Protein AF-J3J7D0-F1 (afdb_monomer_lite)

Secondary structure (DSSP, 8-state):
---TTGGGG-S--HHHHHHHHHHTTHHHHHHHHHHTTSS-SSSTTSHHHHHHHHHHHHHHHHHHHHHT---TT-------

Sequence (80 aa):
MMNDDDVVAARASGRETVEELRRSGALDALFERLDAGEVEMTGSQGLLPALLKEALERGLTAELTEHLGYEKGQTSGQAR

Structure (mmCIF, N/CA/C/O backbone):
data_AF-J3J7D0-F1
#
_entry.id   AF-J3J7D0-F1
#
loop_
_atom_site.group_PDB
_atom_site.id
_atom_site.type_symbol
_atom_site.label_atom_id
_atom_site.label_alt_id
_atom_site.label_comp_id
_atom_site.label_asym_id
_atom_site.label_entity_id
_atom_site.label_seq_id
_atom_site.pdbx_PDB_ins_code
_atom_site.Cartn_x
_atom_site.Cartn_y
_atom_site.Cartn_z
_atom_site.occupancy
_atom_site.B_iso_or_equiv
_atom_site.auth_seq_id
_atom_site.auth_comp_id
_atom_site.auth_asym_id
_atom_site.auth_atom_id
_atom_site.pdbx_PDB_model_num
ATOM 1 N N . MET A 1 1 ? -25.877 31.013 10.546 1.00 40.62 1 MET A N 1
ATOM 2 C CA . MET A 1 1 ? -26.149 29.632 10.113 1.00 40.62 1 MET A CA 1
ATOM 3 C C . MET A 1 1 ? -24.827 29.126 9.566 1.00 40.62 1 MET A C 1
ATOM 5 O O . MET A 1 1 ? -24.412 29.624 8.530 1.00 40.62 1 MET A O 1
ATOM 9 N N . MET A 1 2 ? -24.078 28.346 10.352 1.00 50.59 2 MET A N 1
ATOM 10 C CA . MET A 1 2 ? -22.866 27.690 9.846 1.00 50.59 2 MET A CA 1
ATOM 11 C C . MET A 1 2 ? -23.319 26.556 8.932 1.00 50.59 2 MET A C 1
ATOM 13 O O . MET A 1 2 ? -24.285 25.871 9.259 1.00 50.59 2 MET A O 1
ATOM 17 N N . ASN A 1 3 ? -22.683 26.426 7.774 1.00 49.50 3 ASN A N 1
ATOM 18 C CA . ASN A 1 3 ? -22.990 25.365 6.834 1.00 49.50 3 ASN A CA 1
ATOM 19 C C . ASN A 1 3 ? -22.388 24.071 7.395 1.00 49.50 3 ASN A C 1
ATOM 21 O O . ASN A 1 3 ? -21.171 23.971 7.537 1.00 49.50 3 ASN A O 1
ATOM 25 N N . ASP A 1 4 ? -23.226 23.086 7.716 1.00 52.53 4 ASP A N 1
ATOM 26 C CA . ASP A 1 4 ? -22.771 21.758 8.152 1.00 52.53 4 ASP A CA 1
ATOM 27 C C . ASP A 1 4 ? -21.963 21.021 7.053 1.00 52.53 4 ASP A C 1
ATOM 29 O O . ASP A 1 4 ? -21.285 20.036 7.335 1.00 52.53 4 ASP A O 1
ATOM 33 N N . ASP A 1 5 ? -21.948 21.550 5.821 1.00 52.59 5 ASP A N 1
ATOM 34 C CA . ASP A 1 5 ? -21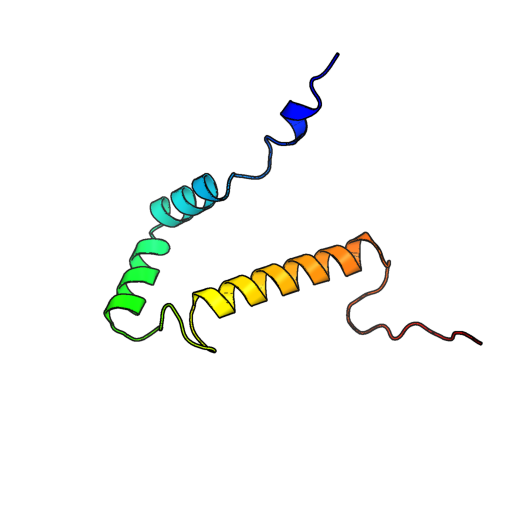.089 21.104 4.714 1.00 52.59 5 ASP A CA 1
ATOM 35 C C . ASP A 1 5 ? -19.600 21.472 4.888 1.00 52.59 5 ASP A C 1
ATOM 37 O O . ASP A 1 5 ? -18.741 20.804 4.311 1.00 52.59 5 ASP A O 1
ATOM 41 N N . ASP A 1 6 ? -19.253 22.478 5.705 1.00 46.28 6 ASP A N 1
ATOM 42 C CA . ASP A 1 6 ? -17.847 22.872 5.926 1.00 46.28 6 ASP A CA 1
ATOM 43 C C . ASP A 1 6 ? -17.121 21.938 6.914 1.00 46.28 6 ASP A C 1
ATOM 45 O O . ASP A 1 6 ? -15.891 21.871 6.941 1.00 46.28 6 ASP A O 1
ATOM 49 N N . VAL A 1 7 ? -17.860 21.158 7.711 1.00 50.41 7 VAL A N 1
ATOM 50 C CA . VAL A 1 7 ? -17.273 20.202 8.671 1.00 50.41 7 VAL A CA 1
ATOM 51 C C . VAL A 1 7 ? -16.795 18.920 7.969 1.00 50.41 7 VAL A C 1
ATOM 53 O O . VAL A 1 7 ? -15.946 18.194 8.490 1.00 50.41 7 VAL A O 1
ATOM 56 N N . VAL A 1 8 ? -17.243 18.675 6.733 1.00 48.31 8 VAL A N 1
ATOM 57 C CA . VAL A 1 8 ? -16.773 17.563 5.885 1.00 48.31 8 VAL A CA 1
ATOM 58 C C . VAL A 1 8 ? -15.533 17.963 5.058 1.00 48.31 8 VAL A C 1
ATOM 60 O O . VAL A 1 8 ? -15.086 17.216 4.194 1.00 48.31 8 VAL A O 1
ATOM 63 N N . ALA A 1 9 ? -14.917 19.116 5.343 1.00 47.25 9 ALA A N 1
ATOM 64 C CA . ALA A 1 9 ? -13.717 19.608 4.659 1.00 47.25 9 ALA A CA 1
ATOM 65 C C . ALA A 1 9 ? -12.389 19.361 5.414 1.00 47.25 9 ALA A C 1
ATOM 67 O O . ALA A 1 9 ? -11.372 19.952 5.063 1.00 47.25 9 ALA A O 1
ATOM 68 N N . ALA A 1 10 ? -12.350 18.485 6.429 1.00 43.06 10 ALA A N 1
ATOM 69 C CA . ALA A 1 10 ? -11.122 18.208 7.199 1.00 43.06 10 ALA A CA 1
ATOM 70 C C . ALA A 1 10 ? -10.798 16.711 7.380 1.00 43.06 10 ALA A C 1
ATOM 72 O O . ALA A 1 10 ? -10.217 16.293 8.381 1.00 43.06 10 ALA A O 1
ATOM 73 N N . ARG A 1 11 ? -11.138 15.884 6.391 1.00 53.81 11 ARG A N 1
ATOM 74 C CA . ARG A 1 11 ? -10.369 14.669 6.092 1.00 53.81 11 ARG A CA 1
ATOM 75 C C . ARG A 1 11 ? -9.720 14.933 4.745 1.00 53.81 11 ARG A C 1
ATOM 77 O O . ARG A 1 11 ? -10.456 15.213 3.803 1.00 53.81 11 ARG A O 1
ATOM 84 N N . ALA A 1 12 ? -8.387 14.892 4.667 1.00 60.41 12 ALA A N 1
ATOM 85 C CA . ALA A 1 12 ? -7.691 14.993 3.388 1.00 60.41 12 ALA A CA 1
ATOM 86 C C . ALA A 1 12 ? -8.403 14.070 2.396 1.00 60.41 12 ALA A C 1
ATOM 88 O O . ALA A 1 12 ? -8.620 12.887 2.684 1.00 60.41 12 ALA A O 1
ATOM 89 N N . SER A 1 13 ? -8.884 14.631 1.286 1.00 83.06 13 SER A N 1
ATOM 90 C CA . SER A 1 13 ? -9.562 13.827 0.271 1.00 83.06 13 SER A CA 1
ATOM 91 C C . SER A 1 13 ? -8.615 12.700 -0.134 1.00 83.06 13 SER A C 1
ATOM 93 O O . SER A 1 13 ? -7.409 12.923 -0.204 1.00 83.06 13 SER A O 1
ATOM 95 N N . GLY A 1 14 ? -9.115 11.502 -0.451 1.00 83.94 14 GLY A N 1
ATOM 96 C CA . GLY A 1 14 ? -8.237 10.403 -0.880 1.00 83.94 14 GLY A CA 1
ATOM 97 C C . GLY A 1 14 ? -7.280 10.814 -2.012 1.00 83.94 14 GLY A C 1
ATOM 98 O O . GLY A 1 14 ? -6.145 10.350 -2.068 1.00 83.94 14 GLY A O 1
ATOM 99 N N . ARG A 1 15 ? -7.696 11.771 -2.856 1.00 88.00 15 ARG A N 1
ATOM 100 C CA . ARG A 1 15 ? -6.845 12.405 -3.872 1.00 88.00 15 ARG A CA 1
ATOM 101 C C . ARG A 1 15 ? -5.668 13.189 -3.277 1.00 88.00 15 ARG A C 1
ATOM 103 O O . ARG A 1 15 ? -4.563 13.076 -3.785 1.00 88.00 15 ARG A O 1
ATOM 110 N N . GLU A 1 16 ? -5.889 13.971 -2.230 1.00 92.50 16 GLU A N 1
ATOM 111 C CA . GLU A 1 16 ? -4.843 14.743 -1.550 1.00 92.50 16 GLU A CA 1
ATOM 112 C C . GLU A 1 16 ? -3.815 13.826 -0.880 1.00 92.50 16 GLU A C 1
ATOM 114 O O . GLU A 1 16 ? -2.616 14.028 -1.054 1.00 92.50 16 GLU A O 1
ATOM 119 N N . THR A 1 17 ? -4.265 12.754 -0.219 1.00 91.56 17 THR A N 1
ATOM 120 C CA . THR A 1 17 ? -3.360 11.739 0.345 1.00 91.56 17 THR A CA 1
ATOM 121 C C . THR A 1 17 ? -2.510 11.072 -0.738 1.00 91.56 17 THR A C 1
ATOM 123 O O . THR A 1 17 ? -1.314 10.862 -0.546 1.00 91.56 17 THR A O 1
ATOM 126 N N . VAL A 1 18 ? -3.089 10.768 -1.905 1.00 92.44 18 VAL A N 1
ATOM 127 C CA . VAL A 1 18 ? -2.323 10.238 -3.047 1.00 92.44 18 VAL A CA 1
ATOM 128 C C . VAL A 1 18 ? -1.279 11.249 -3.530 1.00 92.44 18 VAL A C 1
ATOM 130 O O . VAL A 1 18 ? -0.138 10.862 -3.772 1.00 92.44 18 VAL A O 1
ATOM 133 N N . GLU A 1 19 ? -1.616 12.537 -3.616 1.00 95.38 19 GLU A N 1
ATOM 134 C CA . GLU A 1 19 ? -0.648 13.582 -3.981 1.00 95.38 19 GLU A CA 1
ATOM 135 C C . GLU A 1 19 ? 0.464 13.752 -2.934 1.00 95.38 19 GLU A C 1
ATOM 137 O O . GLU A 1 19 ? 1.621 13.985 -3.283 1.00 95.38 19 GLU A O 1
ATOM 142 N N . GLU A 1 20 ? 0.170 13.606 -1.643 1.00 95.62 20 GLU A N 1
ATOM 143 C CA . GLU A 1 20 ? 1.189 13.579 -0.586 1.00 95.62 20 GLU A CA 1
ATOM 144 C C . GLU A 1 20 ? 2.140 12.390 -0.721 1.00 95.62 20 GLU A C 1
ATOM 146 O O . GLU A 1 20 ? 3.358 12.576 -0.675 1.00 95.62 20 GLU A O 1
ATOM 151 N N . LEU A 1 21 ? 1.606 11.189 -0.957 1.00 96.06 21 LEU A N 1
ATOM 152 C CA . LEU A 1 21 ? 2.406 9.984 -1.198 1.00 96.06 21 LEU A CA 1
ATOM 153 C C . LEU A 1 21 ? 3.232 10.081 -2.486 1.00 96.06 21 LEU A C 1
ATOM 155 O O . LEU A 1 21 ? 4.341 9.551 -2.559 1.00 96.06 21 LEU A O 1
ATOM 159 N N . ARG A 1 22 ? 2.710 10.773 -3.504 1.00 96.44 22 ARG A N 1
ATOM 160 C CA . ARG A 1 22 ? 3.452 11.079 -4.728 1.00 96.44 22 ARG A CA 1
ATOM 161 C C . ARG A 1 22 ? 4.605 12.033 -4.437 1.00 96.44 22 ARG A C 1
ATOM 163 O O . ARG A 1 22 ? 5.735 11.766 -4.824 1.00 96.44 22 ARG A O 1
ATOM 170 N N . ARG A 1 23 ? 4.337 13.137 -3.733 1.00 97.25 23 ARG A N 1
ATOM 171 C CA . ARG A 1 23 ? 5.354 14.144 -3.381 1.00 97.25 23 ARG A CA 1
ATOM 172 C C . ARG A 1 23 ? 6.448 13.590 -2.473 1.00 97.25 23 ARG A C 1
ATOM 174 O O . ARG A 1 23 ? 7.574 14.067 -2.551 1.00 97.25 23 ARG A O 1
ATOM 181 N N . SER A 1 24 ? 6.135 12.609 -1.629 1.00 97.75 24 SER A N 1
ATOM 182 C CA . SER A 1 24 ? 7.132 11.945 -0.784 1.00 97.75 24 SER A CA 1
ATOM 183 C C . SER A 1 24 ? 8.002 10.929 -1.535 1.00 97.75 24 SER A C 1
ATOM 185 O O . SER A 1 24 ? 8.973 10.441 -0.961 1.00 97.75 24 SER A O 1
ATOM 187 N N . GLY A 1 25 ? 7.671 10.596 -2.789 1.00 97.31 25 GLY A N 1
ATOM 188 C CA . GLY A 1 25 ? 8.339 9.551 -3.573 1.00 97.31 25 GLY A CA 1
ATOM 189 C C . GLY A 1 25 ? 7.935 8.124 -3.183 1.00 97.31 25 GLY A C 1
ATOM 190 O O . GLY A 1 25 ? 8.433 7.160 -3.760 1.00 97.31 25 GLY A O 1
ATOM 191 N N . ALA A 1 26 ? 7.014 7.956 -2.228 1.00 97.06 26 ALA A N 1
ATOM 192 C CA . ALA A 1 26 ? 6.570 6.635 -1.787 1.00 97.06 26 ALA A CA 1
ATOM 193 C C . ALA A 1 26 ? 5.848 5.862 -2.902 1.00 97.06 26 ALA A C 1
ATOM 195 O O . ALA A 1 26 ? 5.989 4.643 -2.991 1.00 97.06 26 ALA A O 1
ATOM 196 N N . LEU A 1 27 ? 5.092 6.561 -3.759 1.00 96.38 27 LEU A N 1
ATOM 197 C CA . LEU A 1 27 ? 4.446 5.928 -4.913 1.00 96.38 27 LEU A CA 1
ATOM 198 C C . LEU A 1 27 ? 5.451 5.487 -5.976 1.00 96.38 27 LEU A C 1
ATOM 200 O O . LEU A 1 27 ? 5.260 4.425 -6.555 1.00 96.38 27 LEU A O 1
ATOM 204 N N . ASP A 1 28 ? 6.523 6.246 -6.199 1.00 97.31 28 ASP A N 1
ATOM 205 C CA . ASP A 1 28 ? 7.543 5.877 -7.186 1.00 97.31 28 ASP A CA 1
ATOM 206 C C . ASP A 1 28 ? 8.234 4.570 -6.769 1.00 97.31 28 ASP A C 1
ATOM 208 O O . ASP A 1 28 ? 8.250 3.605 -7.531 1.00 97.31 28 ASP A O 1
ATOM 212 N N . ALA A 1 29 ? 8.670 4.475 -5.508 1.00 96.50 29 ALA A N 1
ATOM 213 C CA . ALA A 1 29 ? 9.247 3.245 -4.957 1.00 96.50 29 ALA A CA 1
ATOM 214 C C . ALA A 1 29 ? 8.257 2.062 -4.954 1.00 96.50 29 ALA A C 1
ATOM 216 O O . ALA A 1 29 ? 8.649 0.903 -5.097 1.00 96.50 29 ALA A O 1
ATOM 217 N N . LEU A 1 30 ? 6.960 2.327 -4.771 1.00 96.38 30 LEU A N 1
ATOM 218 C CA . LEU A 1 30 ? 5.927 1.299 -4.873 1.00 96.38 30 LEU A CA 1
ATOM 219 C C . LEU A 1 30 ? 5.787 0.779 -6.311 1.00 96.38 30 LEU A C 1
ATOM 221 O O . LEU A 1 30 ? 5.686 -0.434 -6.504 1.00 96.38 30 LEU A O 1
ATOM 225 N N . PHE A 1 31 ? 5.780 1.672 -7.303 1.00 96.38 31 PHE A N 1
ATOM 226 C CA . PHE A 1 31 ? 5.662 1.297 -8.711 1.00 96.38 31 PHE A CA 1
ATOM 227 C C . PHE A 1 31 ? 6.895 0.551 -9.220 1.00 96.38 31 PHE A C 1
ATOM 229 O O . PHE A 1 31 ? 6.724 -0.447 -9.911 1.00 96.38 31 PHE A O 1
ATOM 236 N N . GLU A 1 32 ? 8.106 0.915 -8.793 1.00 98.19 32 GLU A N 1
ATOM 237 C CA . GLU A 1 32 ? 9.317 0.152 -9.135 1.00 98.19 32 GLU A CA 1
ATOM 238 C C . GLU A 1 32 ? 9.222 -1.322 -8.704 1.00 98.19 32 GLU A C 1
ATOM 240 O O . GLU A 1 32 ? 9.593 -2.222 -9.456 1.00 98.19 32 GLU A O 1
ATOM 245 N N . ARG A 1 33 ? 8.658 -1.595 -7.521 1.00 97.44 33 ARG A N 1
ATOM 246 C CA . ARG A 1 33 ? 8.459 -2.967 -7.017 1.00 97.44 33 ARG A CA 1
ATOM 247 C C . ARG A 1 33 ? 7.375 -3.730 -7.778 1.00 97.44 33 ARG A C 1
ATOM 249 O O . ARG A 1 33 ? 7.481 -4.946 -7.940 1.00 97.44 33 ARG A O 1
ATOM 256 N N . LEU A 1 34 ? 6.330 -3.028 -8.223 1.00 96.44 34 LEU A N 1
ATOM 257 C CA . LEU A 1 34 ? 5.289 -3.591 -9.087 1.00 96.44 34 LEU A CA 1
ATOM 258 C C . LEU A 1 34 ? 5.868 -3.955 -10.461 1.00 96.44 34 LEU A C 1
ATOM 260 O O . LEU A 1 34 ? 5.641 -5.064 -10.941 1.00 96.44 34 LEU A O 1
ATOM 264 N N . ASP A 1 35 ? 6.662 -3.063 -11.055 1.00 97.00 35 ASP A N 1
ATOM 265 C CA . ASP A 1 35 ? 7.307 -3.276 -12.355 1.00 97.00 35 ASP A CA 1
ATOM 266 C C . ASP A 1 35 ? 8.359 -4.397 -12.298 1.00 97.00 35 ASP A C 1
ATOM 268 O O . ASP A 1 35 ? 8.496 -5.174 -13.244 1.00 97.00 35 ASP A O 1
ATOM 272 N N . ALA A 1 36 ? 9.063 -4.533 -11.168 1.00 97.69 36 ALA A N 1
ATOM 273 C CA . ALA A 1 36 ? 9.987 -5.638 -10.904 1.00 97.69 36 ALA A CA 1
ATOM 274 C C . ALA A 1 36 ? 9.281 -6.985 -10.640 1.00 97.69 36 ALA A C 1
ATOM 276 O O . ALA A 1 36 ? 9.942 -8.024 -10.580 1.00 97.69 36 ALA A O 1
ATOM 277 N N . GLY A 1 37 ? 7.953 -6.988 -10.472 1.00 96.06 37 GLY A N 1
ATOM 278 C CA . GLY A 1 37 ? 7.175 -8.186 -10.152 1.00 96.06 37 GLY A CA 1
ATOM 279 C C . GLY A 1 37 ? 7.373 -8.699 -8.723 1.00 96.06 37 GLY A C 1
ATOM 280 O O . GLY A 1 37 ? 6.999 -9.829 -8.418 1.00 96.06 37 GLY A O 1
ATOM 281 N N . GLU A 1 38 ? 7.951 -7.891 -7.832 1.00 96.69 38 GLU A N 1
ATOM 282 C CA . GLU A 1 38 ? 8.119 -8.234 -6.413 1.00 96.69 38 GLU A CA 1
ATOM 283 C C . GLU A 1 38 ? 6.792 -8.183 -5.650 1.00 96.69 38 GLU A C 1
ATOM 285 O O . GLU A 1 38 ? 6.638 -8.797 -4.592 1.00 96.69 38 GLU A O 1
ATOM 290 N N . VAL A 1 39 ? 5.842 -7.409 -6.173 1.00 95.44 39 VAL A N 1
ATOM 291 C CA . VAL A 1 39 ? 4.495 -7.251 -5.635 1.00 95.44 39 VAL A CA 1
ATOM 292 C C . VAL A 1 39 ? 3.503 -7.393 -6.779 1.00 95.44 39 VAL A C 1
ATOM 294 O O . VAL A 1 39 ? 3.664 -6.782 -7.831 1.00 95.44 39 VAL A O 1
ATOM 297 N N . GLU A 1 40 ? 2.435 -8.154 -6.563 1.00 96.81 40 GLU A N 1
ATOM 298 C CA . GLU A 1 40 ? 1.309 -8.192 -7.491 1.00 96.81 40 GLU A CA 1
ATOM 299 C C . GLU A 1 40 ? 0.290 -7.106 -7.130 1.00 96.81 40 GLU A C 1
ATOM 301 O O . GLU A 1 40 ? -0.066 -6.921 -5.966 1.00 96.81 40 GLU A O 1
ATOM 306 N N . MET A 1 41 ? -0.232 -6.392 -8.130 1.00 95.94 41 MET A N 1
ATOM 307 C CA . MET A 1 41 ? -1.290 -5.393 -7.911 1.00 95.94 41 MET A CA 1
ATOM 308 C C . MET A 1 41 ? -2.599 -6.042 -7.429 1.00 95.94 41 MET A C 1
ATOM 310 O O . MET A 1 41 ? -3.339 -5.480 -6.620 1.00 95.94 41 MET A O 1
ATOM 314 N N . THR A 1 42 ? -2.888 -7.234 -7.949 1.00 94.69 42 THR A N 1
ATOM 315 C CA . THR A 1 42 ? -4.138 -7.979 -7.741 1.00 94.69 42 THR A CA 1
ATOM 316 C C . THR A 1 42 ? -3.831 -9.410 -7.289 1.00 94.69 42 THR A C 1
ATOM 318 O O . THR A 1 42 ? -2.687 -9.715 -6.984 1.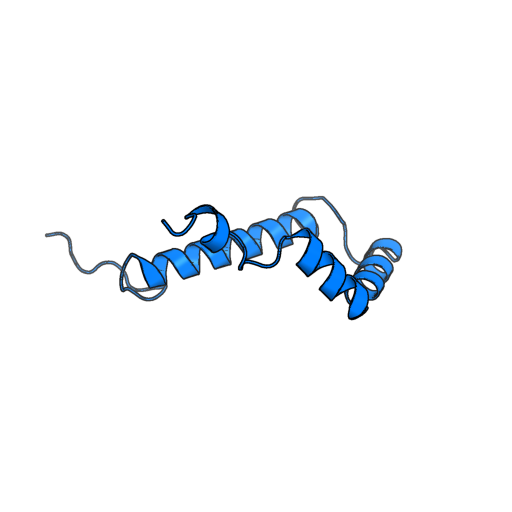00 94.69 42 THR A O 1
ATOM 321 N N . GLY A 1 43 ? -4.839 -10.281 -7.206 1.00 95.25 43 GLY A N 1
ATOM 322 C CA . GLY A 1 43 ? -4.694 -11.614 -6.613 1.00 95.25 43 GLY A CA 1
ATOM 323 C C . GLY A 1 43 ? -4.965 -11.599 -5.108 1.00 95.25 43 GLY A C 1
ATOM 324 O O . GLY A 1 43 ? -4.995 -10.546 -4.479 1.00 95.2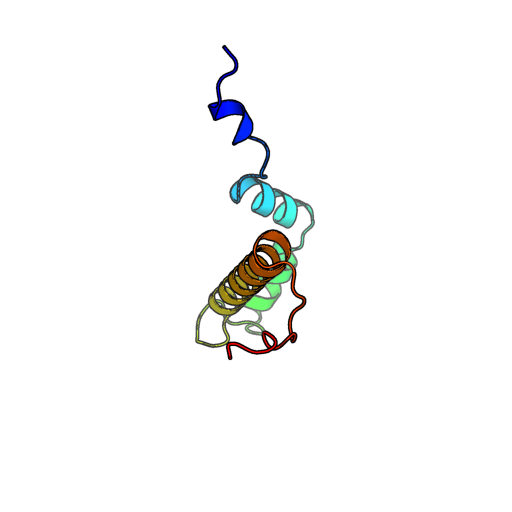5 43 GLY A O 1
ATOM 325 N N . SER A 1 44 ? -5.211 -12.765 -4.508 1.00 92.94 44 SER A N 1
ATOM 326 C CA . SER A 1 44 ? -5.636 -12.863 -3.098 1.00 92.94 44 SER A CA 1
ATOM 327 C C . SER A 1 44 ? -4.600 -12.337 -2.099 1.00 92.94 44 SER A C 1
ATOM 329 O O . SER A 1 44 ? -4.970 -11.959 -0.991 1.00 92.94 44 SER A O 1
ATOM 331 N N . GLN A 1 45 ? -3.327 -12.305 -2.497 1.00 92.06 45 GLN A N 1
ATOM 332 C CA . GLN A 1 45 ? -2.206 -11.737 -1.740 1.00 92.06 45 GLN A CA 1
ATOM 333 C C . GLN A 1 45 ? -1.678 -10.433 -2.366 1.00 92.06 45 GLN A C 1
ATOM 335 O O . GLN A 1 45 ? -0.609 -9.957 -1.995 1.00 92.06 45 GLN A O 1
ATOM 340 N 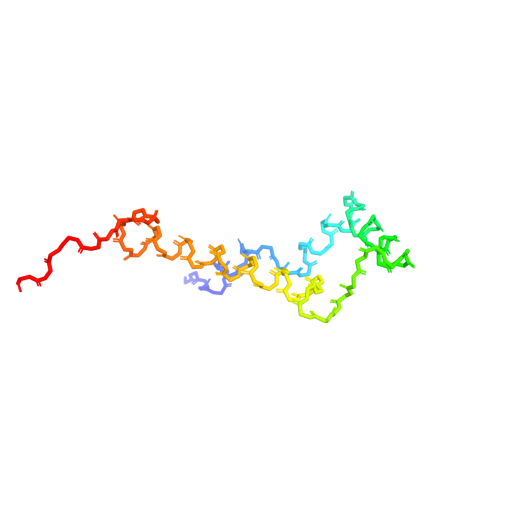N . GLY A 1 46 ? -2.408 -9.869 -3.331 1.00 96.12 46 GLY A N 1
ATOM 341 C CA . GLY A 1 46 ? -2.022 -8.648 -4.020 1.00 96.12 46 GLY A CA 1
ATOM 342 C C . GLY A 1 46 ? -2.139 -7.403 -3.149 1.00 96.12 46 GLY A C 1
ATOM 343 O O . GLY A 1 46 ? -2.827 -7.376 -2.123 1.00 96.12 46 GLY A O 1
ATOM 344 N N . LEU A 1 47 ? -1.509 -6.33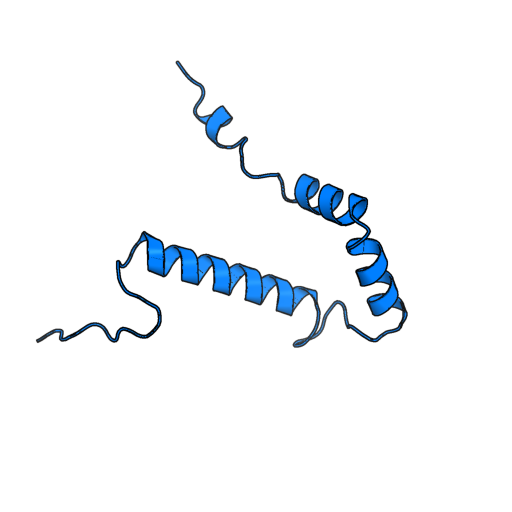3 -3.616 1.00 96.25 47 LEU A N 1
ATOM 345 C CA . LEU A 1 47 ? -1.461 -5.045 -2.940 1.00 96.25 47 LEU A CA 1
ATOM 346 C C . LEU A 1 47 ? -2.852 -4.460 -2.672 1.00 96.25 47 LEU A C 1
ATOM 348 O O . LEU A 1 47 ? -3.117 -4.028 -1.551 1.00 96.25 47 LEU A O 1
ATOM 352 N N . LEU A 1 48 ? -3.746 -4.436 -3.670 1.00 95.69 48 LEU A N 1
ATOM 353 C CA . LEU A 1 48 ? -5.068 -3.819 -3.500 1.00 95.69 48 LEU A CA 1
ATOM 354 C C . LEU A 1 48 ? -5.917 -4.548 -2.443 1.00 95.69 48 LEU A C 1
ATOM 356 O O . LEU A 1 48 ? -6.427 -3.873 -1.544 1.00 95.69 48 LEU A O 1
ATOM 360 N N . PRO A 1 49 ? -6.040 -5.894 -2.462 1.00 96.69 49 PRO A N 1
ATOM 361 C CA . PRO A 1 49 ? -6.717 -6.606 -1.380 1.00 96.69 49 PRO A CA 1
ATOM 362 C C . PRO A 1 49 ? -6.055 -6.421 -0.010 1.00 96.69 49 PRO A C 1
ATOM 364 O O . PRO A 1 49 ? -6.771 -6.275 0.981 1.00 96.69 49 PRO A O 1
ATOM 367 N N . ALA A 1 50 ? -4.720 -6.373 0.061 1.00 96.50 50 ALA A N 1
ATOM 368 C CA . ALA A 1 50 ? -4.005 -6.149 1.317 1.00 96.50 50 ALA A CA 1
ATOM 369 C C . ALA A 1 50 ? -4.278 -4.753 1.909 1.00 96.50 50 ALA A C 1
ATOM 371 O O . ALA A 1 50 ? -4.589 -4.642 3.095 1.00 96.50 50 ALA A O 1
ATOM 372 N N . LEU A 1 51 ? -4.233 -3.697 1.087 1.00 94.69 51 LEU A N 1
ATOM 373 C CA . LEU A 1 51 ? -4.540 -2.326 1.513 1.00 94.69 51 LEU A CA 1
ATOM 374 C C . LEU A 1 51 ? -5.995 -2.175 1.962 1.00 94.69 51 LEU A C 1
ATOM 376 O O . LEU A 1 51 ? -6.260 -1.540 2.982 1.00 94.69 51 LEU A O 1
ATOM 380 N N . LEU A 1 52 ? -6.935 -2.779 1.227 1.00 94.44 52 LEU A N 1
ATOM 381 C CA . LEU A 1 52 ? -8.347 -2.776 1.607 1.00 94.44 52 LEU A CA 1
ATOM 382 C C . LEU A 1 52 ? -8.552 -3.468 2.959 1.00 94.44 52 LEU A C 1
ATOM 384 O O . LEU A 1 52 ? -9.225 -2.919 3.830 1.00 94.44 52 LEU A O 1
ATOM 388 N N . LYS A 1 53 ? -7.948 -4.646 3.153 1.00 95.19 53 LYS A N 1
ATOM 389 C CA . LYS A 1 53 ? -8.010 -5.377 4.422 1.00 95.19 53 LYS A CA 1
ATOM 390 C C . LYS A 1 53 ? -7.460 -4.540 5.578 1.00 95.19 53 LYS A C 1
ATOM 392 O O . LYS A 1 53 ? -8.136 -4.412 6.593 1.00 95.19 53 LYS A O 1
ATOM 397 N N . GLU A 1 54 ? -6.283 -3.942 5.412 1.00 95.44 54 GLU A N 1
ATOM 398 C CA . GLU A 1 54 ? -5.656 -3.096 6.433 1.00 95.44 54 GLU A CA 1
ATOM 399 C C . GLU A 1 54 ? -6.543 -1.893 6.798 1.00 95.44 54 GLU A C 1
ATOM 401 O O . GLU A 1 54 ? -6.741 -1.597 7.976 1.00 95.44 54 GLU A O 1
ATOM 406 N N . ALA A 1 55 ? -7.125 -1.216 5.802 1.00 90.19 55 ALA A N 1
ATOM 407 C CA . ALA A 1 55 ? -8.034 -0.096 6.037 1.00 90.19 55 ALA A CA 1
ATOM 408 C C . ALA A 1 55 ? -9.286 -0.525 6.823 1.00 90.19 55 ALA A C 1
ATOM 410 O O . ALA A 1 55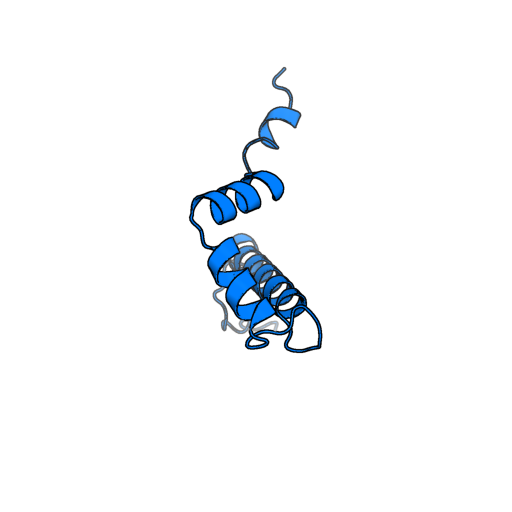 ? -9.683 0.161 7.766 1.00 90.19 55 ALA A O 1
ATOM 411 N N . LEU A 1 56 ? -9.872 -1.676 6.477 1.00 91.38 56 LEU A N 1
ATOM 412 C CA . LEU A 1 56 ? -11.032 -2.233 7.178 1.00 91.38 56 LEU A CA 1
ATOM 413 C C . LEU A 1 56 ? -10.696 -2.650 8.616 1.00 91.38 56 LEU A C 1
ATOM 415 O O . LEU A 1 56 ? -11.460 -2.353 9.529 1.00 91.38 56 LEU A O 1
ATOM 419 N N . GLU A 1 57 ? -9.550 -3.294 8.847 1.00 92.62 57 GLU A N 1
ATOM 420 C CA . GLU A 1 57 ? -9.122 -3.704 10.192 1.00 92.62 57 GLU A CA 1
ATOM 421 C C . GLU A 1 57 ? -8.812 -2.503 11.096 1.00 92.62 57 GLU A C 1
ATOM 423 O O . GLU A 1 57 ? -9.123 -2.529 12.293 1.00 92.62 57 GLU A O 1
ATOM 428 N N . ARG A 1 58 ? -8.251 -1.426 10.531 1.00 88.06 58 ARG A N 1
ATOM 429 C CA . ARG A 1 58 ? -8.052 -0.153 11.241 1.00 88.06 58 ARG A CA 1
ATOM 430 C C . ARG A 1 58 ? -9.371 0.528 11.575 1.00 88.06 58 ARG A C 1
ATOM 432 O O . ARG A 1 58 ? -9.535 0.956 12.714 1.00 88.06 58 ARG A O 1
ATOM 439 N N . GLY A 1 59 ? -10.296 0.595 10.615 1.00 84.94 59 GLY A N 1
ATOM 440 C CA . GLY A 1 59 ? -11.641 1.133 10.829 1.00 84.94 59 GLY A CA 1
ATOM 441 C C . GLY A 1 59 ? -12.372 0.380 11.938 1.00 84.94 59 GLY A C 1
ATOM 442 O O . GLY A 1 59 ? -12.794 0.989 12.914 1.00 84.94 59 GLY A O 1
ATOM 443 N N . LEU A 1 60 ? -12.383 -0.953 11.867 1.00 83.88 60 LEU A N 1
ATOM 444 C CA . LEU A 1 60 ? -12.976 -1.803 12.899 1.00 83.88 60 LEU A CA 1
ATOM 445 C C . LEU A 1 60 ? -12.323 -1.591 14.274 1.00 83.88 60 LEU A C 1
ATOM 447 O O . LEU A 1 60 ? -13.013 -1.511 15.284 1.00 83.88 60 LEU A O 1
ATOM 451 N N . THR A 1 61 ? -10.993 -1.484 14.343 1.00 77.44 61 THR A N 1
ATOM 452 C CA . THR A 1 61 ? -10.294 -1.239 15.618 1.00 77.44 61 THR A CA 1
ATOM 453 C C . THR A 1 61 ? -10.650 0.128 16.211 1.00 77.44 61 THR A C 1
ATOM 455 O O . THR A 1 61 ? -10.841 0.238 17.426 1.00 77.44 61 THR A O 1
ATOM 458 N N . ALA A 1 62 ? -10.759 1.161 15.370 1.00 75.31 62 ALA A N 1
ATOM 459 C CA . ALA A 1 62 ? -11.201 2.483 15.800 1.00 75.31 62 ALA A CA 1
ATOM 460 C C . ALA A 1 62 ? -12.640 2.429 16.337 1.00 75.31 62 ALA A C 1
ATOM 462 O O . ALA A 1 62 ? -12.892 2.930 17.429 1.00 75.31 62 ALA A O 1
ATOM 463 N N . GLU A 1 63 ? -13.542 1.722 15.652 1.00 66.88 63 GLU A N 1
ATOM 464 C CA . GLU A 1 63 ? -14.931 1.530 16.090 1.00 66.88 63 GLU A CA 1
ATOM 465 C C . GLU A 1 63 ? -15.044 0.780 17.429 1.00 66.88 63 GLU A C 1
ATOM 467 O O . GLU A 1 63 ? -15.818 1.185 18.296 1.00 66.88 63 GLU A O 1
ATOM 472 N N . LEU A 1 64 ? -14.252 -0.280 17.649 1.00 59.47 64 LEU A N 1
ATOM 473 C CA . LEU A 1 64 ? -14.222 -0.992 18.938 1.00 59.47 64 LEU A CA 1
ATOM 474 C C . LEU A 1 64 ? -13.777 -0.066 20.086 1.00 59.47 64 LEU A C 1
ATOM 476 O O . LEU A 1 64 ? -14.353 -0.100 21.175 1.00 59.47 64 LEU A O 1
ATOM 480 N N . THR A 1 65 ? -12.776 0.780 19.825 1.00 58.56 65 THR A N 1
ATOM 481 C CA . THR A 1 65 ? -12.225 1.731 20.803 1.00 58.56 65 THR A CA 1
ATOM 482 C C . THR A 1 65 ? -13.206 2.872 21.098 1.00 58.56 65 THR A C 1
ATOM 484 O O . THR A 1 65 ? -13.317 3.302 22.245 1.00 58.56 65 THR A O 1
ATOM 487 N N . GLU A 1 66 ? -13.938 3.347 20.087 1.00 58.81 66 GLU A N 1
ATOM 488 C CA . GLU A 1 66 ? -14.835 4.504 20.193 1.00 58.81 66 GLU A CA 1
ATOM 489 C C . GLU A 1 66 ? -16.252 4.131 20.670 1.00 58.81 66 GLU A C 1
ATOM 491 O O . GLU A 1 66 ? -16.916 4.956 21.299 1.00 58.81 66 GLU A O 1
ATOM 496 N N . HIS A 1 67 ? -16.721 2.898 20.423 1.00 52.91 67 HIS A N 1
ATOM 497 C CA . HIS A 1 67 ? -18.131 2.543 20.643 1.00 52.91 67 HIS A CA 1
ATOM 498 C C . HIS A 1 67 ? -18.406 1.401 21.631 1.00 52.91 67 HIS A C 1
ATOM 500 O O . HIS A 1 67 ? -19.553 1.238 22.046 1.00 52.91 67 HIS A O 1
ATOM 506 N N . LEU A 1 68 ? -17.402 0.628 22.059 1.00 55.06 68 LEU A N 1
ATOM 507 C CA . LEU A 1 68 ? -17.626 -0.492 22.991 1.00 55.06 68 LEU A CA 1
ATOM 508 C C . LEU A 1 68 ? -16.896 -0.366 24.330 1.00 55.06 68 LEU A C 1
ATOM 510 O O . LEU A 1 68 ? -17.235 -1.098 25.255 1.00 55.06 68 LEU A O 1
ATOM 514 N N . GLY A 1 69 ? -15.940 0.559 24.476 1.00 58.06 69 GLY A N 1
ATOM 515 C CA . GLY A 1 69 ? -15.236 0.776 25.747 1.00 58.06 69 GLY A CA 1
ATOM 516 C C . GLY A 1 69 ? -14.423 -0.430 26.242 1.00 58.06 69 GLY A C 1
ATOM 517 O O . GLY A 1 69 ? -14.109 -0.492 27.429 1.00 58.06 69 GLY A O 1
ATOM 518 N N . TYR A 1 70 ? -14.086 -1.377 25.359 1.00 51.53 70 TYR A N 1
ATOM 519 C CA . TYR A 1 70 ? -13.288 -2.563 25.679 1.00 51.53 70 TYR A CA 1
ATOM 520 C C . TYR A 1 70 ? -12.122 -2.734 24.695 1.00 51.53 70 TYR A C 1
ATOM 522 O O . TYR A 1 70 ? -12.261 -2.492 23.496 1.00 51.53 70 TYR A O 1
ATOM 530 N N . GLU A 1 71 ? -10.968 -3.179 25.196 1.00 51.94 71 GLU A N 1
ATOM 531 C CA . GLU A 1 71 ? -9.777 -3.456 24.386 1.00 51.94 71 GLU A CA 1
ATOM 532 C C . GLU A 1 71 ? -9.922 -4.752 23.566 1.00 51.94 71 GLU A C 1
ATOM 534 O O . GLU A 1 71 ? -10.608 -5.705 23.956 1.00 51.94 71 GLU A O 1
ATOM 539 N N . LYS A 1 72 ? -9.210 -4.821 22.432 1.00 49.66 72 LYS A N 1
ATOM 540 C CA . LYS A 1 72 ? -9.116 -6.019 21.583 1.00 49.66 72 LYS A CA 1
ATOM 541 C C . LYS A 1 72 ? -8.624 -7.219 22.410 1.00 49.66 72 LYS A C 1
ATOM 543 O O . LYS A 1 72 ? -7.444 -7.310 22.728 1.00 49.66 72 LYS A O 1
ATOM 548 N N . GLY A 1 73 ? -9.526 -8.155 22.715 1.00 57.53 73 GLY A N 1
ATOM 549 C CA . GLY A 1 73 ? -9.244 -9.359 23.512 1.00 57.53 73 GLY A CA 1
ATOM 550 C C . GLY A 1 73 ? -10.014 -9.453 24.832 1.00 57.53 73 GLY A C 1
ATOM 551 O O . GLY A 1 73 ? -9.964 -10.494 25.486 1.00 57.53 73 GLY A O 1
ATOM 552 N N . GLN A 1 74 ? -10.772 -8.424 25.217 1.00 46.50 74 GLN A N 1
ATOM 553 C CA . GLN A 1 74 ? -11.692 -8.534 26.344 1.00 46.50 74 GLN A CA 1
ATOM 554 C C . GLN A 1 74 ? -12.930 -9.324 25.911 1.00 46.50 74 GLN A C 1
ATOM 556 O O . GLN A 1 74 ? -13.797 -8.828 25.194 1.00 46.50 74 GLN A O 1
ATOM 561 N N . THR A 1 75 ? -13.012 -10.589 26.328 1.00 50.78 75 THR A N 1
ATOM 562 C CA . THR A 1 75 ? -14.267 -11.341 26.252 1.00 50.78 75 THR A CA 1
ATOM 563 C C . THR A 1 75 ? -15.287 -10.593 27.097 1.00 50.78 75 THR A C 1
ATOM 565 O O . THR A 1 75 ? -15.010 -10.335 28.272 1.00 50.78 75 THR A O 1
ATOM 568 N N . SER A 1 76 ? -16.438 -10.241 26.527 1.00 52.62 76 SER A N 1
ATOM 569 C CA . SER A 1 76 ? -17.540 -9.652 27.280 1.00 52.62 76 SER A CA 1
ATOM 570 C C . SER A 1 76 ? -17.848 -10.552 28.476 1.00 52.62 76 SER A C 1
ATOM 572 O O . SER A 1 76 ? -18.297 -11.692 28.345 1.00 52.62 76 SER A O 1
ATOM 574 N N . GLY A 1 77 ? -17.506 -10.059 29.664 1.00 50.88 77 GLY A N 1
ATOM 575 C CA . GLY A 1 77 ? -17.794 -10.738 30.909 1.00 50.88 77 GLY A CA 1
ATOM 576 C C . GLY A 1 77 ? -19.302 -10.893 31.050 1.00 50.88 77 GLY A C 1
ATOM 577 O O . GLY A 1 77 ? -20.011 -9.907 31.195 1.00 50.88 77 GLY A O 1
ATOM 578 N N . GLN A 1 78 ? -19.746 -12.147 31.003 1.00 47.31 78 GLN A N 1
ATOM 579 C CA . GLN A 1 78 ? -20.994 -12.676 31.554 1.00 47.31 78 GLN A CA 1
ATOM 580 C C . GLN A 1 78 ? -22.302 -11.964 31.166 1.00 47.31 78 GLN A C 1
ATOM 582 O O . GLN A 1 78 ? -22.757 -11.029 31.823 1.00 47.31 78 GLN A O 1
ATOM 587 N N . ALA A 1 79 ? -23.022 -12.554 30.210 1.00 38.62 79 ALA A N 1
ATOM 588 C CA . ALA A 1 79 ? -24.480 -12.512 30.212 1.00 38.62 79 ALA A CA 1
ATOM 589 C C . ALA A 1 79 ? -25.005 -13.796 30.883 1.00 38.62 79 ALA A C 1
ATOM 591 O O . ALA A 1 79 ? -25.066 -14.832 30.236 1.00 38.62 79 ALA A O 1
ATOM 592 N N . ARG A 1 80 ? -25.288 -13.659 32.187 1.00 44.72 80 ARG A N 1
ATOM 593 C CA . ARG A 1 80 ? -26.159 -14.449 33.089 1.00 44.72 80 ARG A CA 1
ATOM 594 C C . ARG A 1 80 ? -26.238 -15.969 32.929 1.00 44.72 80 ARG A C 1
ATOM 596 O O . ARG A 1 80 ? -26.844 -16.445 31.950 1.00 44.72 80 ARG A O 1
#

Radius of gyration: 18.97 Å; chains: 1; bounding box: 36×44×45 Å

pLDDT: mean 77.77, std 21.03, range [38.62, 98.19]

Foldseek 3Di:
DDPPVVVVVPDQDPVNVVVVCVVVCVVVVVVVCCVVVVAPCDDPRHDVVVVVVVVVVVVVQVCCVPPVVDHDPDDPPDDD